Protein AF-A0A5B1B580-F1 (afdb_monomer_lite)

Organism: Mycobacterium simiae (NCBI:txid1784)

Secondary structure (DSSP, 8-state):
-HHHHHHHHH-S-GGGGSSHHHHHHHTT-S----EETTEE---PPP---HHHHHHHHHHHHHHHTSTT--

Radius of gyration: 14.32 Å; chains: 1; bounding box: 24×30×41 Å

InterPro domains:
  IPR003346 Transposase IS116/IS110/IS902, C-terminal [PF02371] (5-62)

Structure (mmCIF, N/CA/C/O backbone):
data_AF-A0A5B1B580-F1
#
_entry.id   AF-A0A5B1B580-F1
#
loop_
_atom_site.group_PDB
_atom_site.id
_atom_site.type_symbol
_atom_site.label_atom_id
_atom_site.label_alt_id
_atom_site.label_comp_id
_atom_site.label_asym_id
_atom_site.label_entity_id
_atom_site.label_seq_id
_atom_site.pdbx_PDB_ins_code
_atom_site.Cartn_x
_atom_site.Cartn_y
_atom_site.Cartn_z
_atom_site.occupancy
_atom_site.B_iso_or_equiv
_atom_site.auth_seq_id
_atom_site.auth_comp_id
_atom_site.auth_asym_id
_atom_site.auth_atom_id
_atom_site.pdbx_PDB_model_num
ATOM 1 N N . ARG A 1 1 ? 6.081 4.417 -16.993 1.00 61.84 1 ARG A N 1
ATOM 2 C CA . ARG A 1 1 ? 7.046 4.359 -15.872 1.00 61.84 1 ARG A CA 1
ATOM 3 C C . ARG A 1 1 ? 6.409 4.029 -14.530 1.00 61.84 1 ARG A C 1
ATOM 5 O O . ARG A 1 1 ? 6.849 3.062 -13.937 1.00 61.84 1 ARG A O 1
ATOM 12 N N . ALA A 1 2 ? 5.343 4.703 -14.074 1.00 66.69 2 ALA A N 1
ATOM 13 C CA . ALA A 1 2 ? 4.663 4.302 -12.827 1.00 66.69 2 ALA A CA 1
ATOM 14 C C . ALA A 1 2 ? 4.144 2.846 -12.854 1.00 66.69 2 ALA A C 1
ATOM 16 O O . ALA A 1 2 ? 4.363 2.102 -11.907 1.00 66.69 2 ALA A O 1
ATOM 17 N N . ALA A 1 3 ? 3.535 2.416 -13.967 1.00 71.19 3 ALA A N 1
ATOM 18 C CA . ALA A 1 3 ? 3.062 1.037 -14.136 1.00 71.19 3 ALA A CA 1
ATOM 19 C C . ALA A 1 3 ? 4.191 -0.010 -14.062 1.00 71.19 3 ALA A C 1
ATOM 21 O O . ALA A 1 3 ? 4.014 -1.059 -13.460 1.00 71.19 3 ALA A O 1
ATOM 22 N N . GLU A 1 4 ? 5.366 0.291 -14.618 1.00 77.88 4 GLU A N 1
ATOM 23 C CA . GLU A 1 4 ? 6.525 -0.613 -14.616 1.00 77.88 4 GLU A CA 1
ATOM 24 C C . GLU A 1 4 ? 7.095 -0.789 -13.201 1.00 77.88 4 GLU A C 1
ATOM 26 O O . GLU A 1 4 ? 7.383 -1.909 -12.795 1.00 77.88 4 GLU A O 1
ATOM 31 N N . CYS A 1 5 ? 7.180 0.293 -12.416 1.00 72.88 5 CYS A N 1
ATOM 32 C CA . CYS A 1 5 ? 7.587 0.221 -11.009 1.00 72.88 5 CYS A CA 1
ATOM 33 C C . CYS A 1 5 ? 6.585 -0.574 -10.164 1.00 72.88 5 CYS A C 1
ATOM 35 O O . CYS A 1 5 ? 6.984 -1.364 -9.318 1.00 72.88 5 CYS A O 1
ATOM 37 N N . ILE A 1 6 ? 5.284 -0.399 -10.409 1.00 74.31 6 ILE A N 1
ATOM 38 C CA . ILE A 1 6 ? 4.233 -1.142 -9.704 1.00 74.31 6 ILE A CA 1
ATOM 39 C C . ILE A 1 6 ? 4.342 -2.645 -10.010 1.00 74.31 6 ILE A C 1
ATOM 41 O O . ILE A 1 6 ? 4.299 -3.453 -9.088 1.00 74.31 6 ILE A O 1
ATOM 45 N N . ILE A 1 7 ? 4.542 -3.022 -11.277 1.00 78.50 7 ILE A N 1
ATOM 46 C CA . ILE A 1 7 ? 4.688 -4.430 -11.684 1.00 78.50 7 ILE A CA 1
ATOM 47 C C . ILE A 1 7 ? 5.987 -5.039 -11.137 1.00 78.50 7 ILE A C 1
ATOM 49 O O . ILE A 1 7 ? 5.980 -6.193 -10.720 1.00 78.50 7 ILE A O 1
ATOM 53 N N . ALA A 1 8 ? 7.087 -4.285 -11.092 1.00 77.69 8 ALA A N 1
ATOM 54 C CA . ALA A 1 8 ? 8.350 -4.764 -10.528 1.00 77.69 8 ALA A CA 1
ATOM 55 C C . ALA A 1 8 ? 8.276 -5.012 -9.007 1.00 77.69 8 ALA A C 1
ATOM 57 O O . ALA A 1 8 ? 8.924 -5.927 -8.509 1.00 77.69 8 ALA A O 1
ATOM 58 N N . GLU A 1 9 ? 7.482 -4.222 -8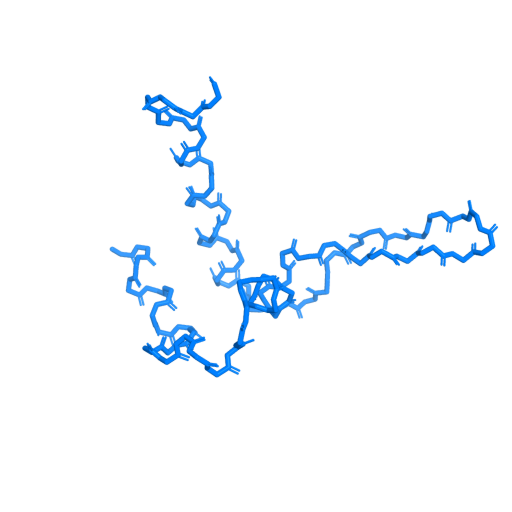.278 1.00 72.25 9 GLU A N 1
ATOM 59 C CA . GLU A 1 9 ? 7.350 -4.310 -6.814 1.00 72.25 9 GLU A CA 1
ATOM 60 C C . GLU A 1 9 ? 6.294 -5.331 -6.358 1.00 72.25 9 GLU A C 1
ATOM 62 O O . GLU A 1 9 ? 6.454 -5.970 -5.322 1.00 72.25 9 GLU A O 1
ATOM 67 N N . ILE A 1 10 ? 5.199 -5.476 -7.110 1.00 74.12 10 ILE A N 1
ATOM 68 C CA . ILE A 1 10 ? 4.074 -6.365 -6.766 1.00 74.12 10 ILE A CA 1
ATOM 69 C C . ILE A 1 10 ? 4.212 -7.735 -7.447 1.00 74.12 10 ILE A C 1
ATOM 71 O O . ILE A 1 10 ? 3.683 -8.731 -6.952 1.00 74.12 10 ILE A O 1
ATOM 75 N N . GLY A 1 11 ? 4.926 -7.792 -8.573 1.00 73.81 11 GLY A N 1
ATOM 76 C CA . GLY A 1 11 ? 4.841 -8.886 -9.533 1.00 73.81 11 GLY A CA 1
ATOM 77 C C . GLY A 1 11 ? 3.608 -8.757 -10.434 1.00 73.81 11 GLY A C 1
ATOM 78 O O . GLY A 1 11 ? 2.722 -7.929 -10.217 1.00 73.81 11 GLY A O 1
ATOM 79 N N . VAL A 1 12 ? 3.543 -9.591 -11.472 1.00 73.88 12 VAL A N 1
ATOM 80 C CA . VAL A 1 12 ? 2.377 -9.669 -12.376 1.00 73.88 12 VAL A CA 1
ATOM 81 C C . VAL A 1 12 ? 1.183 -10.378 -11.718 1.00 73.88 12 VAL A C 1
ATOM 83 O O . VAL A 1 12 ? 0.042 -10.213 -12.151 1.00 73.88 12 VAL A O 1
ATOM 86 N N . ASP A 1 13 ? 1.430 -11.115 -10.633 1.00 75.25 13 ASP A N 1
ATOM 87 C CA . ASP A 1 13 ? 0.446 -11.948 -9.948 1.00 75.25 13 ASP A CA 1
ATOM 88 C C . ASP A 1 13 ? -0.254 -11.215 -8.797 1.00 75.25 13 ASP A C 1
ATOM 90 O O . ASP A 1 13 ? -0.064 -11.473 -7.607 1.00 75.25 13 ASP A O 1
ATOM 94 N N . MET A 1 14 ? -1.188 -10.349 -9.180 1.00 74.94 14 MET A N 1
ATOM 95 C CA . MET A 1 14 ? -2.169 -9.734 -8.283 1.00 74.94 14 MET A CA 1
ATOM 96 C C . MET A 1 14 ? -3.014 -10.724 -7.432 1.00 74.94 14 MET A C 1
ATOM 98 O O . MET A 1 14 ? -3.402 -10.349 -6.317 1.00 74.94 14 MET A O 1
ATOM 102 N N . PRO A 1 15 ? -3.300 -11.978 -7.869 1.00 80.12 15 PRO A N 1
ATOM 103 C CA . PRO A 1 15 ? -4.064 -12.946 -7.073 1.00 80.12 15 PRO A CA 1
ATOM 104 C C . PRO A 1 15 ? -3.403 -13.340 -5.746 1.00 80.12 15 PRO A C 1
ATOM 106 O O . PRO A 1 15 ? -4.113 -13.684 -4.803 1.00 80.12 15 PRO A O 1
ATOM 109 N N . LEU A 1 16 ? -2.073 -13.238 -5.634 1.00 77.81 16 LEU A N 1
ATOM 110 C CA . LEU A 1 16 ? -1.323 -13.598 -4.422 1.00 77.81 16 LEU A CA 1
ATOM 111 C C . LEU A 1 16 ? -1.700 -12.728 -3.215 1.00 77.81 16 LEU A C 1
ATOM 113 O O . LEU A 1 16 ? -1.668 -13.181 -2.072 1.00 77.81 16 LEU A O 1
ATOM 117 N N . PHE A 1 17 ? -2.115 -11.484 -3.463 1.00 74.12 17 PHE A N 1
ATOM 118 C CA . PHE A 1 17 ? -2.564 -10.574 -2.413 1.00 74.12 17 PHE A CA 1
ATOM 119 C C . PHE A 1 17 ? -4.036 -10.780 -2.050 1.00 74.12 17 PHE A C 1
ATOM 121 O O . PHE A 1 17 ? -4.455 -10.372 -0.967 1.00 74.12 17 PHE A O 1
ATOM 128 N N . GLY A 1 18 ? -4.842 -11.404 -2.912 1.00 79.69 18 GLY A N 1
ATOM 129 C CA . GLY A 1 18 ? -6.267 -11.689 -2.701 1.00 79.69 18 GLY A CA 1
ATOM 130 C C . GLY A 1 18 ? -7.197 -10.467 -2.591 1.00 79.69 18 GLY A C 1
ATOM 131 O O . GLY A 1 18 ? -8.389 -10.595 -2.847 1.00 79.69 18 GLY A O 1
ATOM 132 N N . SER A 1 19 ? -6.700 -9.280 -2.228 1.00 81.00 19 SER A N 1
ATOM 133 C CA . SER A 1 19 ? -7.450 -8.022 -2.275 1.00 81.00 19 SER A CA 1
ATOM 134 C C . SER A 1 19 ? -6.537 -6.799 -2.376 1.00 81.00 19 SER A C 1
ATOM 136 O O . SER A 1 19 ? -5.420 -6.771 -1.850 1.00 81.00 19 SER A O 1
ATOM 138 N N . TRP A 1 20 ? -7.058 -5.735 -2.988 1.00 79.25 20 TRP A N 1
ATOM 139 C CA . TRP A 1 20 ? -6.387 -4.435 -3.088 1.00 79.25 20 TRP A CA 1
ATOM 140 C C . TRP A 1 20 ? -6.084 -3.815 -1.717 1.00 79.25 20 TRP A C 1
ATOM 142 O O . TRP A 1 20 ? -5.063 -3.157 -1.544 1.00 79.25 20 TRP A O 1
ATOM 152 N N . ALA A 1 21 ? -6.935 -4.065 -0.717 1.00 79.62 21 ALA A N 1
ATOM 153 C CA . ALA A 1 21 ? -6.721 -3.599 0.653 1.00 79.62 21 ALA A CA 1
ATOM 154 C C . ALA A 1 21 ? -5.494 -4.262 1.301 1.00 79.62 21 ALA A C 1
ATOM 156 O O . ALA A 1 21 ? -4.735 -3.612 2.024 1.00 79.62 21 ALA A O 1
ATOM 157 N N . ARG A 1 22 ? -5.262 -5.547 1.006 1.00 79.69 22 ARG A N 1
ATOM 158 C CA . ARG A 1 22 ? -4.081 -6.273 1.482 1.00 79.69 22 ARG A CA 1
ATOM 159 C C . ARG A 1 22 ? -2.810 -5.769 0.804 1.00 79.69 22 ARG A C 1
ATOM 161 O O . ARG A 1 22 ? -1.812 -5.564 1.490 1.00 79.69 22 ARG A O 1
ATOM 168 N N . LEU A 1 23 ? -2.87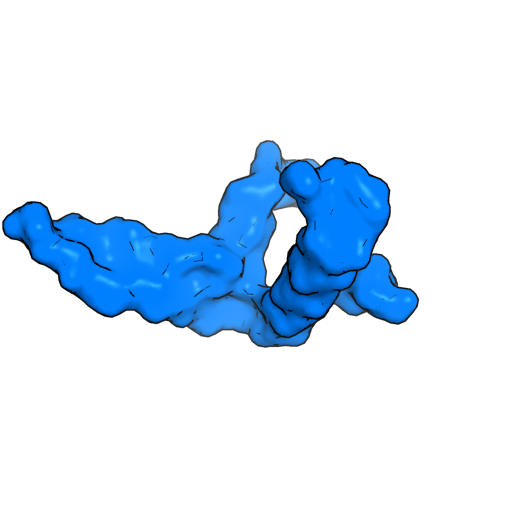5 -5.475 -0.497 1.00 80.94 23 LEU A N 1
ATOM 169 C CA . LEU A 1 23 ? -1.788 -4.797 -1.206 1.00 80.94 23 LEU A CA 1
ATOM 170 C C . LEU A 1 23 ? -1.477 -3.429 -0.575 1.00 80.94 23 LEU A C 1
ATOM 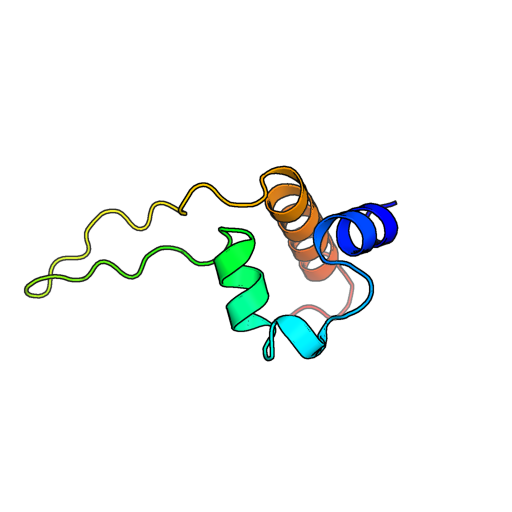172 O O . LEU A 1 23 ? -0.325 -3.138 -0.268 1.00 80.94 23 LEU A O 1
ATOM 176 N N . ALA A 1 24 ? -2.492 -2.591 -0.354 1.00 78.38 24 ALA A N 1
ATOM 177 C CA . ALA A 1 24 ? -2.315 -1.264 0.235 1.00 78.38 24 ALA A CA 1
ATOM 178 C C . ALA A 1 24 ? -1.723 -1.329 1.655 1.00 78.38 24 ALA A C 1
ATOM 180 O O . ALA A 1 24 ? -0.900 -0.489 2.026 1.00 78.38 24 ALA A O 1
ATOM 181 N N . SER A 1 25 ? -2.092 -2.355 2.428 1.00 77.25 25 SER A N 1
ATOM 182 C CA . SER A 1 25 ? -1.519 -2.622 3.752 1.00 77.25 25 SER A CA 1
ATOM 183 C C . SER A 1 25 ? -0.043 -3.011 3.669 1.00 77.25 25 SER A C 1
ATOM 185 O O . SER A 1 25 ? 0.764 -2.512 4.451 1.00 77.25 25 SER A O 1
ATOM 187 N N . TRP A 1 26 ? 0.325 -3.849 2.695 1.00 80.50 26 TRP A N 1
ATOM 188 C CA . TRP A 1 26 ? 1.713 -4.243 2.440 1.00 80.50 26 TRP A CA 1
ATOM 189 C C . TRP A 1 26 ? 2.580 -3.072 1.951 1.00 80.50 26 TRP A C 1
ATOM 191 O O . TRP A 1 26 ? 3.696 -2.874 2.427 1.00 80.50 26 TRP A O 1
ATOM 201 N N . ALA A 1 27 ? 2.030 -2.218 1.087 1.00 76.94 27 ALA A N 1
ATOM 202 C CA . ALA A 1 27 ? 2.678 -0.994 0.622 1.00 76.94 27 ALA A CA 1
ATOM 203 C C . ALA A 1 27 ? 2.817 0.086 1.720 1.00 76.94 27 ALA A C 1
ATOM 205 O O . ALA A 1 27 ? 3.291 1.184 1.441 1.00 76.94 27 ALA A O 1
ATOM 206 N N . GLY A 1 28 ? 2.367 -0.167 2.957 1.00 72.62 28 GLY A N 1
ATOM 207 C CA . GLY A 1 28 ? 2.404 0.814 4.048 1.00 72.62 28 GLY A CA 1
ATOM 208 C C . GLY A 1 28 ? 1.449 1.998 3.846 1.00 72.62 28 GLY A C 1
ATOM 209 O O . GLY A 1 28 ? 1.575 3.029 4.509 1.00 72.62 28 GLY A O 1
ATOM 210 N N . ARG A 1 29 ? 0.485 1.875 2.923 1.00 71.81 29 ARG A N 1
ATOM 211 C CA . ARG A 1 29 ? -0.525 2.902 2.628 1.00 71.81 29 ARG A CA 1
ATOM 212 C C . ARG A 1 29 ? -1.685 2.877 3.627 1.00 71.81 29 ARG A C 1
ATOM 214 O O . ARG A 1 29 ? -2.379 3.878 3.773 1.00 71.81 29 ARG A O 1
ATOM 221 N N . CYS A 1 30 ? -1.884 1.758 4.323 1.00 68.00 30 CYS A N 1
ATOM 222 C CA . CYS A 1 30 ? -2.841 1.670 5.420 1.00 68.00 30 CYS A CA 1
ATOM 223 C C . CYS A 1 30 ? -2.224 2.235 6.703 1.00 68.00 30 CYS A C 1
ATOM 225 O O . CYS A 1 30 ? -1.274 1.676 7.256 1.00 68.00 30 CYS A O 1
ATOM 227 N N . LEU A 1 31 ? -2.784 3.352 7.165 1.00 59.53 31 LEU A N 1
ATOM 228 C CA . LEU A 1 31 ? -2.511 3.911 8.484 1.00 59.53 31 LEU A CA 1
ATOM 229 C C . LEU A 1 31 ? -2.919 2.868 9.530 1.00 59.53 31 LEU A C 1
ATOM 231 O O . LEU A 1 31 ? -3.984 2.257 9.422 1.00 59.53 31 LEU A O 1
ATOM 235 N N . GLY A 1 32 ? -2.068 2.626 10.524 1.00 62.91 32 GLY A N 1
ATOM 236 C CA . GLY A 1 32 ? -2.414 1.698 11.593 1.00 62.91 32 GLY A CA 1
ATOM 237 C C . GLY A 1 32 ? -3.621 2.225 12.370 1.00 62.91 32 GLY A C 1
ATOM 238 O O . GLY A 1 32 ? -3.538 3.298 12.962 1.00 62.91 32 GLY A O 1
ATOM 239 N N . HIS A 1 33 ? -4.724 1.473 12.407 1.00 60.06 33 HIS A N 1
ATOM 240 C CA . HIS A 1 33 ? -5.850 1.783 13.288 1.00 60.06 33 HIS A CA 1
ATOM 241 C C . HIS A 1 33 ? -5.525 1.298 14.708 1.00 60.06 33 HIS A C 1
ATOM 243 O O . HIS A 1 33 ? -5.983 0.250 15.153 1.00 60.06 33 HIS A O 1
ATOM 249 N N . HIS A 1 34 ? -4.632 2.018 15.389 1.00 57.47 34 HIS A N 1
ATOM 250 C CA . HIS A 1 34 ? -4.241 1.715 16.763 1.00 57.47 34 HIS A CA 1
ATOM 251 C C . HIS A 1 34 ? -5.178 2.435 17.735 1.00 57.47 34 HIS A C 1
ATOM 253 O O . HIS A 1 34 ? -4.840 3.483 18.282 1.00 57.47 34 HIS A O 1
ATOM 259 N N . GLU A 1 35 ? -6.359 1.869 17.957 1.00 62.38 35 GLU A N 1
ATOM 260 C CA . GLU A 1 35 ? -7.262 2.305 19.021 1.00 62.38 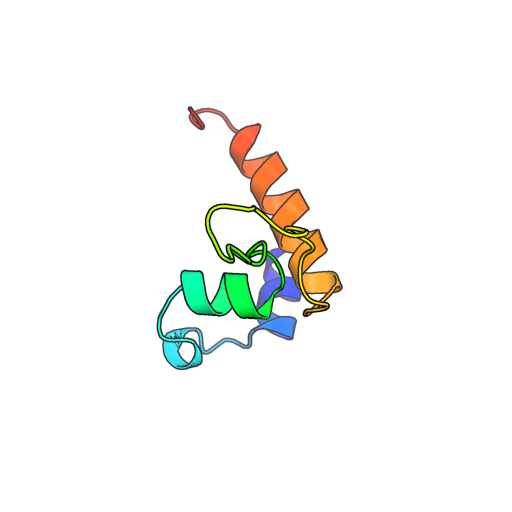35 GLU A CA 1
ATOM 261 C C . GLU A 1 35 ? -7.092 1.394 20.242 1.00 62.38 35 GLU A C 1
ATOM 263 O O . GLU A 1 35 ? -7.178 0.173 20.138 1.00 62.38 35 GLU A O 1
ATOM 268 N N . SER A 1 36 ? -6.816 1.975 21.409 1.00 71.06 36 SER A N 1
ATOM 269 C CA . SER A 1 36 ? -6.858 1.250 22.682 1.00 71.06 36 SER A CA 1
ATOM 270 C C . SER A 1 36 ? -7.626 2.080 23.696 1.00 71.06 36 SER A C 1
ATOM 272 O O . SER A 1 36 ? -7.352 3.271 23.848 1.00 71.06 36 SER A O 1
ATOM 274 N N . ALA A 1 37 ? -8.604 1.464 24.364 1.00 75.75 37 ALA A N 1
ATOM 275 C CA . ALA A 1 37 ? -9.456 2.109 25.365 1.00 75.75 37 ALA A CA 1
ATOM 276 C C . ALA A 1 37 ? -10.068 3.454 24.901 1.00 75.75 37 ALA A C 1
ATOM 278 O O . ALA A 1 37 ? -10.087 4.423 25.659 1.00 75.75 37 ALA A O 1
ATOM 279 N N . GLY A 1 38 ? -10.517 3.539 23.642 1.00 76.88 38 GLY A N 1
ATOM 280 C CA . GLY A 1 38 ? -11.109 4.757 23.070 1.00 76.88 38 GLY A CA 1
ATOM 281 C C . GLY A 1 38 ? -10.110 5.880 22.761 1.00 76.88 38 GLY A C 1
ATOM 282 O O . GLY A 1 38 ? -10.512 6.993 22.434 1.00 76.88 38 GLY A O 1
ATOM 283 N N . LYS A 1 39 ? -8.800 5.623 22.875 1.00 71.06 39 LYS A N 1
ATOM 284 C CA . LYS A 1 39 ? -7.743 6.565 22.494 1.00 71.06 39 LYS A CA 1
ATOM 285 C C . LYS A 1 39 ? -7.096 6.115 21.190 1.00 71.06 39 LYS A C 1
ATOM 287 O O . LYS A 1 39 ? -6.521 5.026 21.116 1.00 71.06 39 LYS A O 1
ATOM 292 N N . HIS A 1 40 ? -7.144 6.984 20.180 1.00 65.12 40 HIS A N 1
ATOM 293 C CA . HIS A 1 40 ? -6.323 6.845 18.978 1.00 65.12 40 HIS A CA 1
ATOM 294 C C . HIS A 1 40 ? -4.858 7.083 19.332 1.00 65.12 40 HIS A C 1
ATOM 296 O O . HIS A 1 40 ? -4.457 8.172 19.741 1.00 65.12 40 HIS A O 1
ATOM 302 N N . GLN A 1 41 ? -4.057 6.035 19.187 1.00 64.81 41 GLN A N 1
ATOM 303 C CA . GLN A 1 41 ? -2.603 6.118 19.188 1.00 64.81 41 GLN A CA 1
ATOM 304 C C . GLN A 1 41 ? -2.121 6.526 17.788 1.00 64.81 41 GLN A C 1
ATOM 306 O O . GLN A 1 41 ? -2.913 6.685 16.859 1.00 64.81 41 GLN A O 1
ATOM 311 N N . SER A 1 42 ? -0.812 6.724 17.619 1.00 65.25 42 SER A N 1
ATOM 312 C CA . SER A 1 42 ? -0.249 7.222 16.362 1.00 65.25 42 SER A CA 1
ATOM 313 C C . SER A 1 42 ? -0.695 6.388 15.153 1.00 65.25 42 SER A C 1
ATOM 315 O O . SER A 1 42 ? -0.330 5.218 15.049 1.00 65.25 42 SER A O 1
ATOM 317 N N . GLY A 1 43 ? -1.375 7.007 14.186 1.00 63.34 43 GLY A N 1
ATOM 318 C CA . GLY A 1 43 ? -1.723 6.390 12.898 1.00 63.34 43 GLY A CA 1
ATOM 319 C C . GLY A 1 43 ? -0.533 6.241 11.946 1.00 63.34 43 GLY A C 1
ATOM 320 O O . GLY A 1 43 ? -0.708 6.260 10.732 1.00 63.34 43 GLY A O 1
ATOM 321 N N . ARG A 1 44 ? 0.698 6.167 12.467 1.00 64.38 44 ARG A N 1
ATOM 322 C CA . ARG A 1 44 ? 1.911 6.145 11.648 1.00 64.38 44 ARG A CA 1
ATOM 323 C C . ARG A 1 44 ? 1.879 4.912 10.745 1.00 64.38 44 ARG A C 1
ATOM 325 O O . ARG A 1 44 ? 1.751 3.787 11.228 1.00 64.38 44 ARG A O 1
ATOM 332 N N . SER A 1 45 ? 2.016 5.133 9.440 1.00 63.38 45 SER A N 1
ATOM 333 C CA . SER A 1 45 ? 2.219 4.055 8.476 1.00 63.38 45 SER A CA 1
ATOM 334 C C . SER A 1 45 ? 3.401 3.189 8.896 1.00 63.38 45 SER A C 1
ATOM 336 O O . SER A 1 45 ? 4.469 3.695 9.252 1.00 63.38 45 SER A O 1
ATOM 338 N N . ARG A 1 46 ? 3.213 1.872 8.844 1.00 64.44 46 ARG A N 1
ATOM 339 C CA . ARG A 1 46 ? 4.311 0.919 9.020 1.00 64.44 46 ARG A CA 1
ATOM 340 C C . ARG A 1 46 ? 5.300 1.088 7.856 1.00 64.44 46 ARG A C 1
ATOM 342 O O . ARG A 1 46 ? 4.848 1.362 6.743 1.00 64.44 46 ARG A O 1
ATOM 349 N N . PRO A 1 47 ? 6.617 0.919 8.073 1.00 63.69 47 PRO A N 1
ATOM 350 C CA . PRO A 1 47 ? 7.565 0.871 6.967 1.00 63.69 47 PRO A CA 1
ATOM 351 C C . PRO A 1 47 ? 7.183 -0.293 6.039 1.00 63.69 47 PRO A C 1
ATOM 353 O O . PRO A 1 47 ? 7.209 -1.452 6.450 1.00 63.69 47 PRO A O 1
ATOM 356 N N . GLY A 1 48 ? 6.746 0.042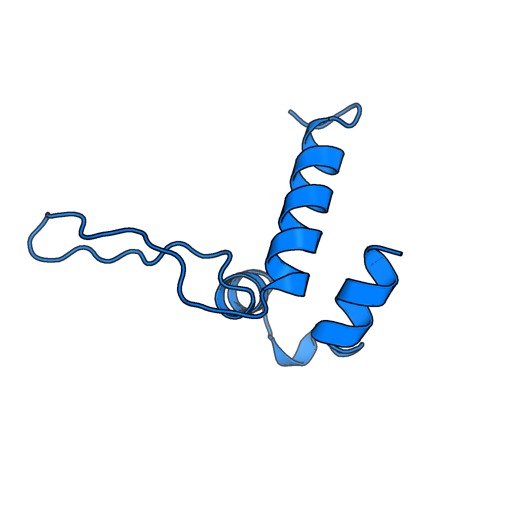 4.825 1.00 69.81 48 GLY A N 1
ATOM 357 C CA . GLY A 1 48 ? 6.434 -0.891 3.740 1.00 69.81 48 GLY A CA 1
ATOM 358 C C . GLY A 1 48 ? 7.356 -0.652 2.544 1.00 69.81 48 GLY A C 1
ATOM 359 O O . GLY A 1 48 ? 8.388 0.010 2.678 1.00 69.81 48 GLY A O 1
ATOM 360 N N . ALA A 1 49 ? 6.976 -1.147 1.365 1.00 73.56 49 ALA A N 1
ATOM 361 C CA . ALA A 1 49 ? 7.696 -0.883 0.117 1.00 73.56 49 ALA A CA 1
ATOM 362 C C . ALA A 1 49 ? 7.687 0.627 -0.208 1.00 73.56 49 ALA A C 1
ATOM 364 O O . ALA A 1 49 ? 6.728 1.150 -0.776 1.00 73.56 49 ALA A O 1
ATOM 365 N N . MET A 1 50 ? 8.741 1.349 0.194 1.00 71.00 50 MET A N 1
ATOM 366 C CA . MET A 1 50 ? 8.803 2.819 0.142 1.00 71.00 50 MET A CA 1
ATOM 367 C C . MET A 1 50 ? 8.595 3.372 -1.273 1.00 71.00 50 MET A C 1
ATOM 369 O O . MET A 1 50 ? 7.882 4.360 -1.455 1.00 71.00 50 MET A O 1
ATOM 373 N N . TRP A 1 51 ? 9.175 2.713 -2.278 1.00 77.88 51 TRP A N 1
ATOM 374 C CA . TRP A 1 51 ? 9.049 3.110 -3.680 1.00 77.88 51 TRP A CA 1
ATOM 375 C C . TRP A 1 51 ? 7.637 2.881 -4.222 1.00 77.88 51 TRP A C 1
ATOM 377 O O . TRP A 1 51 ? 7.078 3.763 -4.881 1.00 77.88 51 TRP A O 1
ATOM 387 N N . LEU A 1 52 ? 7.008 1.754 -3.877 1.00 77.88 52 LEU A N 1
ATOM 388 C CA . LEU A 1 52 ? 5.607 1.500 -4.206 1.00 77.88 52 LEU A CA 1
ATOM 389 C C . LEU A 1 52 ? 4.675 2.502 -3.508 1.00 77.88 52 LEU A C 1
ATOM 391 O O . LEU A 1 52 ? 3.760 3.034 -4.135 1.00 77.88 52 LEU A O 1
ATOM 395 N N . ALA A 1 53 ? 4.932 2.824 -2.238 1.00 77.31 53 ALA A N 1
ATOM 396 C CA . ALA A 1 53 ? 4.156 3.799 -1.477 1.00 77.31 53 ALA A CA 1
ATOM 397 C C . ALA A 1 53 ? 4.195 5.195 -2.119 1.00 77.31 53 ALA A C 1
ATOM 399 O O . ALA A 1 53 ? 3.154 5.845 -2.244 1.00 77.31 53 ALA A O 1
ATOM 400 N N . ALA A 1 54 ? 5.377 5.643 -2.552 1.00 81.00 54 ALA A N 1
ATOM 401 C CA . ALA A 1 54 ? 5.556 6.915 -3.248 1.00 81.00 54 ALA A CA 1
ATOM 402 C C . ALA A 1 54 ? 4.874 6.917 -4.626 1.00 81.00 54 ALA A C 1
ATOM 404 O O . ALA A 1 54 ? 4.179 7.872 -4.974 1.00 81.00 54 ALA A O 1
ATOM 405 N N . THR A 1 55 ? 5.001 5.823 -5.382 1.00 82.25 55 THR A N 1
ATOM 406 C CA . THR A 1 55 ? 4.389 5.689 -6.714 1.00 82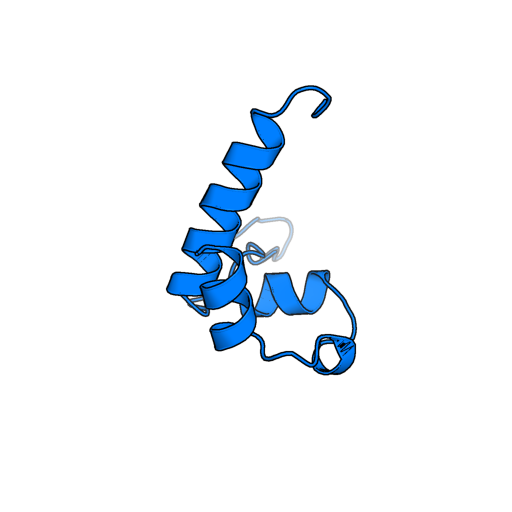.25 55 THR A CA 1
ATOM 407 C C . THR A 1 55 ? 2.860 5.692 -6.632 1.00 82.25 55 THR A C 1
ATOM 409 O O . THR A 1 55 ? 2.198 6.393 -7.397 1.00 82.25 55 THR A O 1
ATOM 412 N N . LEU A 1 56 ? 2.282 4.983 -5.656 1.00 77.81 56 LEU A N 1
ATOM 413 C CA . LEU A 1 56 ? 0.839 4.994 -5.397 1.00 77.81 56 LEU A CA 1
ATOM 414 C C . LEU A 1 56 ? 0.345 6.367 -4.918 1.00 77.81 56 LEU A C 1
ATOM 416 O O . LEU A 1 56 ? -0.780 6.750 -5.229 1.00 77.81 56 LEU A O 1
ATOM 420 N N . ALA A 1 57 ? 1.166 7.123 -4.180 1.00 82.19 57 ALA A N 1
ATOM 421 C CA . ALA A 1 57 ? 0.837 8.494 -3.788 1.00 82.19 57 ALA A CA 1
ATOM 422 C C . ALA A 1 57 ? 0.684 9.412 -4.998 1.00 82.19 57 ALA A C 1
ATOM 424 O O . ALA A 1 57 ? -0.336 10.080 -5.142 1.00 82.19 57 ALA A O 1
ATOM 425 N N . GLN A 1 58 ? 1.678 9.391 -5.881 1.00 83.00 58 GLN A N 1
ATOM 426 C CA . GLN A 1 58 ? 1.693 10.204 -7.092 1.00 83.00 58 GLN A CA 1
ATOM 427 C C . GLN A 1 58 ? 0.570 9.797 -8.050 1.00 83.00 58 GLN A C 1
ATOM 429 O O . GLN A 1 58 ? -0.093 10.660 -8.619 1.00 83.00 58 GLN A O 1
ATOM 434 N N . GLY A 1 59 ? 0.316 8.490 -8.188 1.00 80.81 59 GLY A N 1
ATOM 435 C CA . GLY A 1 59 ? -0.797 7.966 -8.979 1.00 80.81 59 GLY A CA 1
ATOM 436 C C . GLY A 1 59 ? -2.159 8.407 -8.443 1.00 80.81 59 GLY A C 1
ATOM 437 O O . GLY A 1 59 ? -3.003 8.841 -9.220 1.00 80.81 59 GLY A O 1
ATOM 438 N N . GLY A 1 60 ? -2.356 8.364 -7.122 1.00 79.62 60 GLY A N 1
ATOM 439 C CA . GLY A 1 60 ? -3.584 8.838 -6.481 1.00 79.62 60 GLY A CA 1
ATOM 440 C C . GLY A 1 60 ? -3.807 10.342 -6.652 1.00 79.62 60 GLY A C 1
ATOM 441 O O . GLY A 1 60 ? -4.915 10.764 -6.966 1.00 79.62 60 GLY A O 1
ATOM 442 N N . GLU A 1 61 ? -2.757 11.153 -6.514 1.00 81.56 61 GLU A N 1
ATOM 443 C CA . GLU A 1 61 ? -2.847 12.602 -6.720 1.00 81.56 61 GLU A CA 1
ATOM 444 C C . GLU A 1 61 ? -3.143 12.950 -8.187 1.00 81.56 61 GLU A C 1
ATOM 446 O O . GLU A 1 61 ? -3.995 13.788 -8.473 1.00 81.56 61 GLU A O 1
ATOM 451 N N . ALA A 1 62 ? -2.491 12.269 -9.134 1.00 80.69 62 ALA A N 1
ATOM 452 C CA . ALA A 1 62 ? -2.763 12.434 -10.559 1.00 80.69 62 ALA A CA 1
ATOM 453 C C . ALA A 1 62 ? -4.189 11.996 -10.926 1.00 80.69 62 ALA A C 1
ATOM 455 O O . ALA A 1 62 ? -4.851 12.680 -11.706 1.00 80.69 62 ALA A O 1
ATOM 456 N N . ALA A 1 63 ? -4.673 10.899 -10.335 1.00 77.31 63 ALA A N 1
ATOM 457 C CA . ALA A 1 63 ? -6.044 10.437 -10.505 1.00 77.31 63 ALA A CA 1
ATOM 458 C C . ALA A 1 63 ? -7.049 11.447 -9.940 1.00 77.31 63 ALA A C 1
ATOM 460 O O . ALA A 1 63 ? -8.015 11.750 -10.624 1.00 77.31 63 ALA A O 1
ATOM 461 N N . GLY A 1 64 ? -6.796 12.026 -8.760 1.00 79.44 64 GLY A N 1
ATOM 462 C CA . GLY A 1 64 ? -7.643 13.068 -8.164 1.00 79.44 64 GLY A CA 1
ATOM 463 C C . GLY A 1 64 ? -7.629 14.404 -8.915 1.00 79.44 64 GLY A C 1
ATOM 464 O O . GLY A 1 64 ? -8.576 15.177 -8.818 1.00 79.44 64 GLY A O 1
ATOM 465 N N . ARG A 1 65 ? -6.571 14.677 -9.688 1.00 76.19 65 ARG A N 1
ATOM 466 C CA . ARG A 1 65 ? -6.448 15.858 -10.560 1.00 76.19 65 ARG A CA 1
ATOM 467 C C . ARG A 1 65 ? -6.983 15.622 -11.982 1.00 76.19 65 ARG A C 1
ATOM 469 O O . ARG A 1 65 ? -6.892 16.523 -12.816 1.00 76.19 65 ARG A O 1
ATOM 476 N N . SER A 1 66 ? -7.501 14.431 -12.286 1.00 74.31 66 SER A N 1
ATOM 477 C CA . SER A 1 66 ? -8.033 14.095 -13.610 1.00 74.31 66 SER A CA 1
ATOM 478 C C . SER A 1 66 ? -9.494 14.548 -13.772 1.00 74.31 66 SER A C 1
ATOM 480 O O . SER A 1 66 ? -10.203 14.813 -12.806 1.00 74.31 66 SER A O 1
ATOM 482 N N . LYS A 1 67 ? -9.971 14.722 -15.010 1.00 51.50 67 LYS A N 1
ATOM 483 C CA . LYS A 1 67 ? -11.366 15.134 -15.250 1.00 51.50 67 LYS A CA 1
ATOM 484 C C . LYS A 1 67 ? -12.305 13.965 -14.924 1.00 51.50 67 LYS A C 1
ATOM 486 O O . LYS A 1 67 ? -12.222 12.935 -15.583 1.00 51.50 67 LYS A O 1
ATOM 491 N N . GLY A 1 68 ? -13.203 14.152 -13.954 1.00 61.56 68 GLY A N 1
ATOM 492 C CA . GLY A 1 68 ? -14.177 13.140 -13.516 1.00 61.56 68 GLY A CA 1
ATOM 493 C C . GLY A 1 68 ? -13.849 12.460 -12.182 1.00 61.56 68 GLY A C 1
ATOM 494 O O . GLY A 1 68 ? -14.550 11.531 -11.791 1.00 61.56 68 GLY A O 1
ATOM 495 N N . SER A 1 69 ? -12.804 12.901 -11.479 1.00 56.84 69 SER A N 1
ATOM 496 C CA . SER A 1 69 ? -12.558 12.518 -10.088 1.00 56.84 69 SER A CA 1
ATOM 497 C C . SER A 1 69 ? -13.206 13.524 -9.128 1.00 56.84 69 SER A C 1
ATOM 499 O O . SER A 1 69 ? -12.723 14.647 -9.019 1.00 56.84 69 SER A O 1
ATOM 501 N N . TYR A 1 70 ? -14.258 13.048 -8.447 1.00 49.06 70 TYR A N 1
ATOM 502 C CA . TYR A 1 70 ? -15.226 13.748 -7.580 1.00 49.06 70 TYR A CA 1
ATOM 503 C C . TYR A 1 70 ? -16.063 14.842 -8.260 1.00 49.06 70 TYR A C 1
ATOM 505 O O . TYR A 1 70 ? -15.505 15.870 -8.699 1.00 49.06 70 TYR A O 1
#

Sequence (70 aa):
RAAECIIAEIGVDMPLFGSWARLASWAGRCLGHHESAGKHQSGRSRPGAMWLAATLAQGGEAAGRSKGSY

Foldseek 3Di:
DLVVLLCVVVPPDPVVQVDPVSVCLQQLVAQDQDDDPNDGDGSHRDDHVPSNVVSVVVVVVVVCVDPPND

pLDDT: mean 72.53, std 7.91, range [49.06, 83.0]